Protein AF-A0A2T3J5N5-F1 (afdb_monomer_lite)

Organism: NCBI:txid264736

Structure (mmCIF, N/CA/C/O backbone):
data_AF-A0A2T3J5N5-F1
#
_entry.id   AF-A0A2T3J5N5-F1
#
loop_
_atom_site.group_PDB
_atom_site.id
_atom_site.type_symbol
_atom_site.label_atom_id
_atom_site.label_alt_id
_atom_site.label_comp_id
_atom_site.label_asym_id
_atom_site.label_entity_id
_atom_site.label_seq_id
_atom_site.pdbx_PDB_ins_code
_atom_site.Cartn_x
_atom_site.Cartn_y
_atom_site.Cartn_z
_atom_site.occupancy
_atom_site.B_iso_or_equiv
_atom_site.auth_seq_id
_atom_site.auth_comp_id
_atom_site.auth_asym_id
_atom_site.auth_atom_id
_atom_site.pdbx_PDB_model_num
ATOM 1 N N . MET A 1 1 ? 2.179 14.118 26.317 1.00 77.69 1 MET A N 1
ATOM 2 C CA . MET A 1 1 ? 1.567 13.171 27.283 1.00 77.69 1 MET A CA 1
ATOM 3 C C . MET A 1 1 ? 1.864 11.742 26.831 1.00 77.69 1 MET A C 1
ATOM 5 O O . MET A 1 1 ? 1.839 11.517 25.631 1.00 77.69 1 MET A O 1
ATOM 9 N N . SER A 1 2 ? 2.204 10.805 27.727 1.00 93.62 2 SER A N 1
ATOM 10 C CA . SER A 1 2 ? 2.511 9.409 27.350 1.00 93.62 2 SER A CA 1
ATOM 11 C C . SER A 1 2 ? 1.255 8.529 27.323 1.00 93.62 2 SER A C 1
ATOM 13 O O . SER A 1 2 ? 0.281 8.820 28.020 1.00 93.62 2 S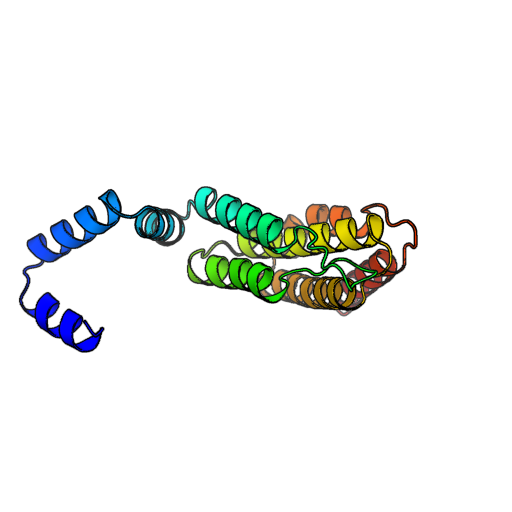ER A O 1
ATOM 15 N N . LEU A 1 3 ? 1.292 7.418 26.575 1.00 91.06 3 LEU A N 1
ATOM 16 C CA . LEU A 1 3 ? 0.188 6.447 26.518 1.00 91.06 3 LEU A CA 1
ATOM 17 C C . LEU A 1 3 ? -0.159 5.879 27.904 1.00 91.06 3 LEU A C 1
ATOM 19 O O . LEU A 1 3 ? -1.328 5.688 28.223 1.00 91.06 3 LEU A O 1
ATOM 23 N N . GLN A 1 4 ? 0.847 5.648 28.752 1.00 95.44 4 GLN A N 1
ATOM 24 C CA . GLN A 1 4 ? 0.640 5.180 30.125 1.00 95.44 4 GLN A CA 1
ATOM 25 C C . GLN A 1 4 ? -0.153 6.191 30.961 1.00 95.44 4 GLN A C 1
ATOM 27 O O . GLN A 1 4 ? -1.101 5.800 31.635 1.00 95.44 4 GLN A O 1
ATOM 32 N N . LYS A 1 5 ? 0.184 7.487 30.876 1.00 95.50 5 LYS A N 1
ATOM 33 C CA . LYS A 1 5 ? -0.554 8.545 31.584 1.00 95.50 5 LYS A CA 1
ATOM 34 C C . LYS A 1 5 ? -1.986 8.675 31.064 1.00 95.50 5 LYS A C 1
ATOM 36 O O . LYS A 1 5 ? -2.909 8.752 31.867 1.00 95.50 5 LYS A O 1
ATOM 41 N N . LEU A 1 6 ? -2.183 8.602 29.746 1.00 93.69 6 LEU A N 1
ATOM 42 C CA . LEU A 1 6 ? -3.522 8.598 29.150 1.00 93.69 6 LEU A CA 1
ATOM 43 C C . LEU A 1 6 ? -4.368 7.419 29.663 1.00 93.69 6 LEU A C 1
ATOM 45 O O . LEU A 1 6 ? -5.501 7.620 30.079 1.00 93.69 6 LEU A O 1
ATOM 49 N N . ARG A 1 7 ? -3.806 6.203 29.723 1.00 93.62 7 ARG A N 1
ATOM 50 C CA . ARG A 1 7 ? -4.499 5.013 30.260 1.00 93.62 7 ARG A CA 1
ATOM 51 C C . ARG A 1 7 ? -4.893 5.141 31.732 1.00 93.62 7 ARG A C 1
ATOM 53 O O . ARG A 1 7 ? -5.848 4.499 32.152 1.00 93.62 7 ARG A O 1
ATOM 60 N N . VAL A 1 8 ? -4.140 5.892 32.535 1.00 96.19 8 VAL A N 1
ATOM 61 C CA . VAL A 1 8 ? -4.526 6.177 33.927 1.00 96.19 8 VAL A CA 1
ATOM 62 C C . VAL A 1 8 ? -5.733 7.113 33.946 1.00 96.19 8 VAL A C 1
ATOM 64 O O . VAL A 1 8 ? -6.715 6.795 34.599 1.00 96.19 8 VAL A O 1
ATOM 67 N N . ILE A 1 9 ? -5.714 8.191 33.157 1.00 94.06 9 ILE A N 1
ATOM 68 C CA . ILE A 1 9 ? -6.835 9.141 33.063 1.00 94.06 9 ILE A CA 1
ATOM 69 C C . ILE A 1 9 ? -8.118 8.446 32.580 1.00 94.06 9 ILE A C 1
ATOM 71 O O . ILE A 1 9 ? -9.167 8.595 33.198 1.00 94.06 9 ILE A O 1
ATOM 75 N N . LEU A 1 10 ? -8.033 7.645 31.511 1.00 94.69 10 LEU A N 1
ATOM 76 C CA . LEU A 1 10 ? -9.194 6.957 30.934 1.00 94.69 10 LEU A CA 1
ATOM 77 C C . LEU A 1 10 ? -9.819 5.923 31.885 1.00 94.69 10 LEU A C 1
ATOM 79 O O . LEU A 1 10 ? -11.012 5.670 31.790 1.00 94.69 10 LEU A O 1
ATOM 83 N N . ARG A 1 11 ? -9.051 5.352 32.825 1.00 95.00 11 ARG A N 1
ATOM 84 C CA . ARG A 1 11 ? -9.570 4.388 33.814 1.00 95.00 11 ARG A CA 1
ATOM 85 C C . ARG A 1 11 ? -10.523 4.998 34.838 1.00 95.00 11 ARG A C 1
ATOM 87 O O . ARG A 1 11 ? -11.248 4.257 35.489 1.00 95.00 11 ARG A O 1
ATOM 94 N N . HIS A 1 12 ? -10.506 6.318 34.985 1.00 95.88 12 HIS A N 1
ATOM 95 C CA . HIS A 1 12 ? -11.399 7.036 35.889 1.00 95.88 12 HIS A CA 1
ATOM 96 C C . HIS A 1 12 ? -12.648 7.583 35.188 1.00 95.88 12 HIS A C 1
ATOM 98 O O . HIS A 1 12 ? -13.459 8.230 35.841 1.00 95.88 12 HIS A O 1
ATOM 104 N N . LYS A 1 13 ? -12.807 7.337 33.881 1.00 96.38 13 LYS A N 1
ATOM 105 C CA . LYS A 1 13 ? -14.001 7.717 33.123 1.00 96.38 13 LYS A CA 1
ATOM 106 C C . LYS A 1 13 ? -15.045 6.604 33.171 1.00 96.38 13 LYS A C 1
ATOM 108 O O . LYS A 1 13 ? -14.713 5.421 33.107 1.00 96.38 13 LYS A O 1
ATOM 113 N N . SER A 1 14 ? -16.307 7.002 33.248 1.00 96.56 14 SER A N 1
ATOM 114 C CA . SER A 1 14 ? -17.453 6.124 33.025 1.00 96.56 14 SER A CA 1
ATOM 115 C C . SER A 1 14 ? -17.532 5.669 31.566 1.00 96.56 14 SER A C 1
ATOM 117 O O . SER A 1 14 ? -16.952 6.282 30.668 1.00 96.56 14 SER A O 1
ATOM 119 N N . GLU A 1 15 ? -18.304 4.611 31.312 1.00 96.31 15 GLU A N 1
ATOM 120 C CA . GLU A 1 15 ? -18.567 4.118 29.956 1.00 96.31 15 GLU A CA 1
ATOM 121 C C . GLU A 1 15 ? -19.110 5.224 29.040 1.00 96.31 15 GLU A C 1
ATOM 123 O O . GLU A 1 15 ? -18.606 5.412 27.935 1.00 96.31 15 GLU A O 1
ATOM 128 N N . LYS A 1 16 ? -20.066 6.023 29.532 1.00 96.44 16 LYS A N 1
ATOM 129 C CA . LYS A 1 16 ? -20.626 7.151 28.783 1.00 96.44 16 LYS A CA 1
ATOM 130 C C . LYS A 1 16 ? -19.557 8.175 28.403 1.00 96.44 16 LYS A C 1
ATOM 132 O O . LYS A 1 16 ? -19.480 8.573 27.249 1.00 96.44 16 LYS A O 1
ATOM 137 N N . GLU A 1 17 ? -18.709 8.571 29.349 1.00 96.69 17 GLU A N 1
ATOM 138 C CA . GLU A 1 17 ? -17.641 9.539 29.079 1.00 96.69 17 GLU A CA 1
ATOM 139 C C . GLU A 1 17 ? -16.604 9.002 28.088 1.00 96.69 17 GLU A C 1
ATOM 141 O O . GLU A 1 17 ? -16.033 9.778 27.327 1.00 96.69 17 GLU A O 1
ATOM 146 N N . LEU A 1 18 ? -16.347 7.691 28.088 1.00 97.12 18 LEU A N 1
ATOM 147 C CA . LEU A 1 18 ? -15.473 7.055 27.103 1.00 97.12 18 LEU A CA 1
ATOM 148 C C . LEU A 1 18 ? -16.115 7.026 25.712 1.00 97.12 18 LEU A C 1
ATOM 150 O O . LEU A 1 18 ? -15.430 7.316 24.731 1.00 97.12 18 LEU A O 1
ATOM 154 N N . ILE A 1 19 ? -17.413 6.719 25.623 1.00 95.69 19 ILE A N 1
ATOM 155 C CA . ILE A 1 19 ? -18.172 6.768 24.366 1.00 95.69 19 ILE A CA 1
ATOM 156 C C . ILE A 1 19 ? -18.158 8.191 23.800 1.00 95.69 19 ILE A C 1
ATOM 158 O O . ILE A 1 19 ? -17.813 8.372 22.632 1.00 95.69 19 ILE A O 1
ATOM 162 N N . ASP A 1 20 ? -18.465 9.193 24.625 1.00 96.44 20 ASP A N 1
ATOM 163 C CA . ASP A 1 20 ? -18.492 10.598 24.213 1.00 96.44 20 ASP A CA 1
ATOM 164 C C . ASP A 1 20 ? -17.096 11.078 23.774 1.00 96.44 20 ASP A C 1
ATOM 166 O O . ASP A 1 20 ? -16.961 11.720 22.731 1.00 96.44 20 ASP A O 1
ATOM 170 N N . GLU A 1 21 ? -16.036 10.695 24.496 1.00 95.62 21 GLU A N 1
ATOM 171 C CA . GLU A 1 21 ? -14.650 10.995 24.116 1.00 95.62 21 GLU A CA 1
ATOM 172 C C . GLU A 1 21 ? -14.295 10.387 22.747 1.00 95.62 21 GLU A C 1
ATOM 174 O O . GLU A 1 21 ? -13.768 11.079 21.875 1.00 95.62 21 GLU A O 1
ATOM 179 N N . ILE A 1 22 ? -14.601 9.104 22.519 1.00 94.44 22 ILE A N 1
ATOM 180 C CA . ILE A 1 22 ? -14.330 8.429 21.239 1.00 94.44 22 ILE A CA 1
ATOM 181 C C . ILE A 1 22 ? -15.155 9.054 20.108 1.00 94.44 22 ILE A C 1
ATOM 183 O O . ILE A 1 22 ? -14.622 9.273 19.017 1.00 94.44 22 ILE A O 1
ATOM 187 N N . ALA A 1 23 ? -16.425 9.380 20.358 1.00 93.88 23 ALA A N 1
ATOM 188 C CA . ALA A 1 23 ? -17.289 10.047 19.391 1.00 93.88 23 ALA A CA 1
ATOM 189 C C . ALA A 1 23 ? -16.743 11.432 19.011 1.00 93.88 23 ALA A C 1
ATOM 191 O O . ALA A 1 23 ? -16.768 11.815 17.839 1.00 93.88 23 ALA A O 1
ATOM 192 N N . ASP A 1 24 ? -16.190 12.168 19.970 1.00 95.50 24 ASP A N 1
ATOM 193 C CA . ASP A 1 24 ? -15.540 13.449 19.717 1.00 95.50 24 ASP A CA 1
ATOM 194 C C . ASP A 1 24 ? -14.245 13.301 18.917 1.00 95.50 24 ASP A C 1
ATOM 196 O O . ASP A 1 24 ? -14.012 14.079 17.988 1.00 95.50 24 ASP A O 1
ATOM 200 N N . LEU A 1 25 ? -13.420 12.291 19.215 1.00 95.88 25 LEU A N 1
ATOM 201 C CA . LEU A 1 25 ? -12.240 11.971 18.405 1.00 95.88 25 LEU A CA 1
ATOM 202 C C . LEU A 1 25 ? -12.637 11.610 16.968 1.00 95.88 25 LEU A C 1
ATOM 204 O O . LEU A 1 25 ? -12.007 12.088 16.022 1.00 95.88 25 LEU A O 1
ATOM 208 N N . TYR A 1 26 ? -13.702 10.821 16.798 1.00 92.19 26 TYR A N 1
ATOM 209 C CA . TYR A 1 26 ? -14.257 10.474 15.492 1.00 92.19 26 TYR A CA 1
ATOM 210 C C . TYR A 1 26 ? -14.718 11.721 14.731 1.00 92.19 26 TYR A C 1
ATOM 212 O O . TYR A 1 26 ? -14.382 11.884 13.563 1.00 92.19 26 TYR A O 1
ATOM 220 N N . LYS A 1 27 ? -15.429 12.654 15.374 1.00 92.31 27 LYS A N 1
ATOM 221 C CA . LYS A 1 27 ? -15.867 13.905 14.728 1.00 92.31 27 LYS A CA 1
ATOM 222 C C . LYS A 1 27 ? -14.686 14.786 14.313 1.00 92.31 27 LYS A C 1
ATOM 224 O O . LYS A 1 27 ? -14.692 15.326 13.207 1.00 92.31 27 LYS A O 1
ATOM 229 N N . LYS A 1 28 ? -13.683 14.916 15.189 1.00 94.38 28 LYS A N 1
ATOM 230 C CA . LYS A 1 28 ? -12.557 15.851 15.035 1.00 94.38 28 LYS A CA 1
ATOM 231 C C . LYS A 1 28 ? -11.489 15.381 14.048 1.00 94.38 28 LYS A C 1
ATOM 233 O O . LYS A 1 28 ? -10.874 16.223 13.403 1.00 94.38 28 LYS A O 1
ATOM 238 N N . PHE A 1 29 ? -11.241 14.074 13.932 1.00 92.81 29 PHE A N 1
ATOM 239 C CA . PHE A 1 29 ? -10.077 13.563 13.202 1.00 92.81 29 PHE A CA 1
ATOM 240 C C . PHE A 1 29 ? -10.450 12.566 12.100 1.00 92.81 29 PHE A C 1
ATOM 242 O O . PHE A 1 29 ? -10.866 11.441 12.368 1.00 92.81 29 PHE A O 1
ATOM 249 N N . ASP A 1 30 ? -10.168 12.910 10.840 1.00 85.62 30 ASP A N 1
ATOM 250 C CA . ASP A 1 30 ? -10.461 12.032 9.693 1.00 85.62 30 ASP A CA 1
ATOM 251 C C . ASP A 1 30 ? -9.665 10.723 9.695 1.00 85.62 30 ASP A C 1
ATOM 253 O O . ASP A 1 30 ? -10.077 9.736 9.089 1.00 85.62 30 ASP A O 1
ATOM 257 N N . ALA A 1 31 ? -8.509 10.690 10.362 1.00 83.06 31 ALA A N 1
ATOM 258 C CA . ALA A 1 31 ? -7.767 9.448 10.568 1.00 83.06 31 ALA A CA 1
ATOM 259 C C . ALA A 1 31 ? -8.554 8.457 11.445 1.00 83.06 31 ALA A C 1
ATOM 261 O O . ALA A 1 31 ? -8.556 7.262 11.164 1.00 83.06 31 ALA A O 1
ATOM 262 N N . VAL A 1 32 ? -9.265 8.957 12.462 1.00 88.75 32 VAL A N 1
ATOM 263 C CA . VAL A 1 32 ? -10.108 8.142 13.349 1.00 88.75 32 VAL A CA 1
ATOM 264 C C . VAL A 1 32 ? -11.357 7.676 12.603 1.00 88.75 32 VAL A C 1
ATOM 266 O O . VAL A 1 32 ? -11.701 6.501 12.690 1.00 88.75 32 VAL A O 1
ATOM 269 N N . LYS A 1 33 ? -11.977 8.544 11.788 1.00 87.56 33 LYS A N 1
ATOM 270 C CA . LYS A 1 33 ? -13.109 8.152 10.926 1.00 87.56 33 LYS A CA 1
ATOM 271 C C . LYS A 1 33 ? -12.752 6.990 10.010 1.00 87.56 33 LYS A C 1
ATOM 273 O O . LYS A 1 33 ? -13.446 5.980 9.991 1.00 87.56 33 LYS A O 1
ATOM 278 N N . ARG A 1 34 ? -11.637 7.123 9.292 1.00 82.38 34 ARG A N 1
ATOM 279 C CA . ARG A 1 34 ? -11.127 6.098 8.376 1.00 82.38 34 ARG A CA 1
ATOM 280 C C . ARG A 1 34 ? -10.796 4.793 9.083 1.00 82.38 34 ARG A C 1
ATOM 282 O O . ARG A 1 34 ? -11.142 3.738 8.569 1.00 82.38 34 ARG A O 1
ATOM 289 N N . TYR A 1 35 ? -10.188 4.867 10.268 1.00 84.06 35 TYR A N 1
ATOM 290 C CA . TYR A 1 35 ? -9.932 3.683 11.081 1.00 84.06 35 TYR A CA 1
ATOM 291 C C . TYR A 1 35 ? -11.226 2.925 11.388 1.00 84.06 35 TYR A C 1
ATOM 293 O O . TYR A 1 35 ? -11.310 1.730 11.126 1.00 84.06 35 TYR A O 1
ATOM 301 N N . TYR A 1 36 ? -12.247 3.619 11.893 1.00 82.94 36 TYR A N 1
ATOM 302 C CA . TYR A 1 36 ? -13.517 2.994 12.254 1.00 82.94 36 TYR A CA 1
ATOM 303 C C . TYR A 1 36 ? -14.298 2.478 11.040 1.00 82.94 36 TYR A C 1
ATOM 305 O O . TYR A 1 36 ? -14.826 1.373 11.098 1.00 82.94 36 TYR A O 1
ATOM 313 N N . LYS A 1 37 ? -14.331 3.211 9.921 1.00 79.19 37 LYS A N 1
ATOM 314 C CA . LYS A 1 37 ? -14.978 2.721 8.692 1.00 79.19 37 LYS A CA 1
ATOM 315 C C . LYS A 1 37 ? -14.352 1.413 8.193 1.00 79.19 37 LYS A C 1
ATOM 317 O O . LYS A 1 37 ? -15.055 0.419 8.039 1.00 79.19 37 LYS A O 1
ATOM 322 N N . ALA A 1 38 ? -13.028 1.384 8.053 1.00 78.31 38 ALA A N 1
ATOM 323 C CA . ALA A 1 38 ? -12.332 0.209 7.538 1.00 78.31 38 ALA A CA 1
ATOM 324 C C . ALA A 1 38 ? -12.360 -0.985 8.504 1.00 78.31 38 ALA A C 1
ATOM 326 O O . ALA A 1 38 ? -12.563 -2.111 8.069 1.00 78.31 38 ALA A O 1
ATOM 327 N N . SER A 1 39 ? -12.173 -0.754 9.808 1.00 76.38 39 SER A N 1
ATOM 328 C CA . SER A 1 39 ? -12.050 -1.848 10.786 1.00 76.38 39 SER A CA 1
ATOM 329 C C . SER A 1 39 ? -13.379 -2.398 11.301 1.00 76.38 39 SER A C 1
ATOM 331 O O . SER A 1 39 ? -13.446 -3.569 11.663 1.00 76.38 39 SER A O 1
ATOM 333 N N . LEU A 1 40 ? -14.422 -1.564 11.380 1.00 72.88 40 LEU A N 1
ATOM 334 C CA . LEU A 1 40 ? -15.702 -1.925 12.000 1.00 72.88 40 LEU A CA 1
ATOM 335 C C . LEU A 1 40 ? -16.836 -2.088 10.990 1.00 72.88 40 LEU A C 1
ATOM 337 O O . LEU A 1 40 ? -17.744 -2.875 11.242 1.00 72.88 40 LEU A O 1
ATOM 341 N N . LEU A 1 41 ? -16.797 -1.373 9.862 1.00 68.31 41 LEU A N 1
ATOM 342 C CA . LEU A 1 41 ? -17.846 -1.445 8.839 1.00 68.31 41 LEU A CA 1
ATOM 343 C C . LEU A 1 41 ? -17.432 -2.272 7.616 1.00 68.31 41 LEU A C 1
ATOM 345 O O . LEU A 1 41 ? -18.258 -2.470 6.731 1.00 68.31 41 LEU A O 1
ATOM 349 N N . ASN A 1 42 ? -16.180 -2.752 7.567 1.00 67.94 42 ASN A N 1
ATOM 350 C CA . ASN A 1 42 ? -15.566 -3.362 6.381 1.00 67.94 42 ASN A CA 1
ATOM 351 C C . ASN A 1 42 ? -15.715 -2.488 5.115 1.00 67.94 42 ASN A C 1
ATOM 353 O O . ASN A 1 42 ? -15.709 -3.001 4.000 1.00 67.94 42 ASN A O 1
ATOM 357 N N . ASP A 1 43 ? -15.859 -1.171 5.294 1.00 79.19 43 ASP A N 1
ATOM 358 C CA . ASP A 1 43 ? -15.913 -0.176 4.225 1.00 79.19 43 ASP A CA 1
ATOM 359 C C . ASP A 1 43 ? -14.592 0.589 4.243 1.00 79.19 43 ASP A C 1
ATOM 361 O O . ASP A 1 43 ? -14.380 1.526 5.023 1.00 79.19 43 ASP A O 1
ATOM 365 N N . ASP A 1 44 ? -13.648 0.107 3.444 1.00 84.31 44 ASP A N 1
ATOM 366 C CA . ASP A 1 44 ? -12.273 0.578 3.443 1.00 84.31 44 ASP A CA 1
ATOM 367 C C . ASP A 1 44 ? -11.885 1.350 2.180 1.00 84.31 44 ASP A C 1
ATOM 369 O O . ASP A 1 44 ? -10.721 1.729 2.040 1.00 84.31 44 ASP A O 1
ATOM 373 N N . GLU A 1 45 ? -12.849 1.676 1.317 1.00 88.19 45 GLU A N 1
ATOM 374 C CA . GLU A 1 45 ? -12.625 2.357 0.037 1.00 88.19 45 GLU A CA 1
ATOM 375 C C . GLU A 1 45 ? -11.973 3.742 0.235 1.00 88.19 45 GLU A C 1
ATOM 377 O O . GLU A 1 45 ? -10.982 4.081 -0.413 1.00 88.19 45 GLU A O 1
ATOM 382 N N . ASP A 1 46 ? -12.432 4.521 1.223 1.00 87.19 46 ASP A N 1
ATOM 383 C CA . ASP A 1 46 ? -11.814 5.808 1.596 1.00 87.19 46 ASP A CA 1
ATOM 384 C C . ASP A 1 46 ? -10.344 5.644 2.043 1.00 87.19 46 ASP A C 1
ATOM 386 O O . ASP A 1 46 ? -9.492 6.511 1.817 1.00 87.19 46 ASP A O 1
ATOM 390 N N . VAL A 1 47 ? -10.031 4.538 2.727 1.00 89.19 47 VAL A N 1
ATOM 391 C CA . VAL A 1 47 ? -8.682 4.245 3.239 1.00 89.19 47 VAL A CA 1
ATOM 392 C C . VAL A 1 47 ? -7.787 3.726 2.121 1.00 89.19 47 VAL A C 1
ATOM 394 O O . VAL A 1 47 ? -6.609 4.090 2.065 1.00 89.19 47 VAL A O 1
ATOM 397 N N . PHE A 1 48 ? -8.349 2.928 1.218 1.00 93.31 48 PHE A N 1
ATOM 398 C CA . PHE A 1 48 ? -7.704 2.424 0.017 1.00 93.31 48 PHE A CA 1
ATOM 399 C C . PHE A 1 48 ? -7.295 3.585 -0.894 1.00 93.31 48 PHE A C 1
ATOM 401 O O . PHE A 1 48 ? -6.101 3.776 -1.135 1.00 93.31 48 PHE A O 1
ATOM 408 N N . ASN A 1 49 ? -8.244 4.448 -1.266 1.00 94.50 49 ASN A N 1
ATOM 409 C CA . ASN A 1 49 ? -8.003 5.618 -2.115 1.00 94.50 49 ASN A CA 1
ATOM 410 C C . ASN A 1 49 ? -6.995 6.589 -1.493 1.00 94.50 49 ASN A C 1
ATOM 412 O O . ASN A 1 49 ? -6.087 7.089 -2.161 1.00 94.50 49 ASN A O 1
ATOM 416 N N . PHE A 1 50 ? -7.068 6.806 -0.179 1.00 92.94 50 PHE A N 1
ATOM 417 C CA . PHE A 1 50 ? -6.057 7.605 0.509 1.00 92.94 50 PHE A CA 1
ATOM 418 C C . PHE A 1 50 ? -4.658 6.974 0.465 1.00 92.94 50 PHE A C 1
ATOM 420 O O . PHE A 1 50 ? -3.652 7.685 0.388 1.00 92.94 50 PHE A O 1
ATOM 427 N N . SER A 1 51 ? -4.578 5.648 0.547 1.00 96.12 51 SER A N 1
ATOM 428 C CA . SER A 1 51 ? -3.310 4.920 0.489 1.00 96.12 51 SER A CA 1
ATOM 429 C C . SER A 1 51 ? -2.719 4.940 -0.921 1.00 96.12 51 SER A C 1
ATOM 431 O O . SER A 1 51 ? -1.512 5.142 -1.048 1.00 96.12 51 SER A O 1
ATOM 433 N N . MET A 1 52 ? -3.551 4.845 -1.964 1.00 97.88 52 MET A N 1
ATOM 434 C CA . MET A 1 52 ? -3.134 5.067 -3.354 1.00 97.88 52 MET A CA 1
ATOM 435 C C . MET A 1 52 ? -2.550 6.469 -3.541 1.00 97.88 52 MET A C 1
ATOM 437 O O . MET A 1 52 ? -1.400 6.596 -3.955 1.00 97.88 52 MET A O 1
ATOM 441 N N . ALA A 1 53 ? -3.267 7.512 -3.112 1.00 97.75 53 ALA A N 1
ATOM 442 C CA . ALA A 1 53 ? -2.799 8.895 -3.226 1.00 97.75 53 ALA A CA 1
ATOM 443 C C . ALA A 1 53 ? -1.470 9.136 -2.480 1.00 97.75 53 ALA A C 1
ATOM 445 O O . ALA A 1 53 ? -0.615 9.912 -2.915 1.00 97.75 53 ALA A O 1
ATOM 446 N N . LYS A 1 54 ? -1.258 8.458 -1.341 1.00 97.62 54 LYS A N 1
ATOM 447 C CA . LYS A 1 54 ? 0.030 8.474 -0.628 1.00 97.62 54 LYS A CA 1
ATOM 448 C C . LYS A 1 54 ? 1.150 7.815 -1.432 1.00 97.62 54 LYS A C 1
ATOM 450 O O . LYS A 1 54 ? 2.260 8.346 -1.426 1.00 97.62 54 LYS A O 1
ATOM 455 N N . ILE A 1 55 ? 0.878 6.677 -2.074 1.00 98.50 55 ILE A N 1
ATOM 456 C CA . ILE A 1 55 ? 1.840 5.984 -2.940 1.00 98.50 55 ILE A CA 1
ATOM 457 C C . ILE A 1 55 ? 2.218 6.894 -4.104 1.00 98.50 55 ILE A C 1
ATOM 459 O O . ILE A 1 55 ? 3.399 7.184 -4.261 1.00 98.50 55 ILE A O 1
ATOM 463 N N . GLU A 1 56 ? 1.241 7.418 -4.843 1.00 97.81 56 GLU A N 1
ATOM 464 C CA . GLU A 1 56 ? 1.476 8.316 -5.980 1.00 97.81 56 GLU A CA 1
ATOM 465 C C . GLU A 1 56 ? 2.325 9.516 -5.569 1.00 97.81 56 GLU A C 1
ATOM 467 O O . GLU A 1 56 ? 3.378 9.767 -6.147 1.00 97.81 56 GLU A O 1
ATOM 472 N N . LYS A 1 57 ? 1.940 10.207 -4.489 1.00 97.69 57 LYS A N 1
ATOM 473 C CA . LYS A 1 57 ? 2.687 11.360 -3.974 1.00 97.69 57 LYS A CA 1
ATOM 474 C C . LYS A 1 57 ? 4.126 11.015 -3.581 1.00 97.69 57 LYS A C 1
ATOM 476 O O . LYS A 1 57 ? 5.030 11.826 -3.775 1.00 97.69 57 LYS A O 1
ATOM 481 N N . ALA A 1 58 ? 4.354 9.847 -2.983 1.00 97.38 58 ALA A N 1
ATOM 482 C CA . ALA A 1 58 ? 5.694 9.392 -2.614 1.00 97.38 58 ALA A CA 1
ATOM 483 C C . ALA A 1 58 ? 6.536 8.993 -3.839 1.00 97.38 58 ALA A C 1
ATOM 485 O O . ALA A 1 58 ? 7.766 9.087 -3.801 1.00 97.38 58 ALA A O 1
ATOM 486 N N . MET A 1 59 ? 5.871 8.570 -4.910 1.00 96.50 59 MET A N 1
ATOM 487 C CA . MET A 1 59 ? 6.468 8.093 -6.151 1.00 96.50 59 MET A CA 1
ATOM 488 C C . MET A 1 59 ? 6.492 9.166 -7.256 1.00 96.50 59 MET A C 1
ATOM 490 O O . MET A 1 59 ? 6.811 8.856 -8.396 1.00 96.50 59 MET A O 1
ATOM 494 N N . GLN A 1 60 ? 6.237 10.435 -6.926 1.00 95.00 60 GLN A N 1
ATOM 495 C CA . GLN A 1 60 ? 6.508 11.551 -7.834 1.00 95.00 60 GLN A CA 1
ATOM 496 C C . GLN A 1 60 ? 8.022 11.757 -8.009 1.00 95.00 60 GLN A C 1
ATOM 498 O O . GLN A 1 60 ? 8.749 11.740 -7.004 1.00 95.00 60 GLN A O 1
ATOM 503 N N . PRO A 1 61 ? 8.502 11.999 -9.244 1.00 92.88 61 PRO A N 1
ATOM 504 C CA . PRO A 1 61 ? 9.919 12.200 -9.509 1.00 92.88 61 PRO A CA 1
ATOM 505 C C . PRO A 1 61 ? 10.425 13.460 -8.806 1.00 92.88 61 PRO A C 1
ATOM 507 O O . PRO A 1 61 ? 9.821 14.534 -8.880 1.00 92.88 61 PRO A O 1
ATOM 510 N N . LYS A 1 62 ? 11.561 13.337 -8.116 1.00 90.62 62 LYS A N 1
ATOM 511 C CA . LYS A 1 62 ? 12.265 14.474 -7.519 1.00 90.62 62 LYS A CA 1
ATOM 512 C C . LYS A 1 62 ? 13.629 14.644 -8.148 1.00 90.62 62 LYS A C 1
ATOM 514 O O . LYS A 1 62 ? 14.508 13.801 -7.962 1.00 90.62 62 LYS A O 1
ATOM 519 N N . PHE A 1 63 ? 13.794 15.771 -8.822 1.00 88.00 63 PHE A N 1
ATOM 520 C CA . PHE A 1 63 ? 15.052 16.183 -9.418 1.00 88.00 63 PHE A CA 1
ATOM 521 C C . PHE A 1 63 ? 15.850 17.011 -8.413 1.00 88.00 63 PHE A C 1
ATOM 523 O O . PHE A 1 63 ? 15.322 17.920 -7.769 1.00 88.00 63 PHE A O 1
ATOM 530 N N . THR A 1 64 ? 17.125 16.680 -8.267 1.00 84.31 64 THR A N 1
ATOM 531 C CA . THR A 1 64 ? 18.108 17.490 -7.543 1.00 84.31 64 THR A CA 1
ATOM 532 C C . THR A 1 64 ? 19.108 18.029 -8.552 1.00 84.31 64 THR A C 1
ATOM 534 O O . THR A 1 64 ? 19.372 17.348 -9.539 1.00 84.31 64 THR A O 1
ATOM 537 N N . ALA A 1 65 ? 19.674 19.213 -8.303 1.00 82.31 65 ALA A N 1
ATOM 538 C CA . ALA A 1 65 ? 20.582 19.881 -9.243 1.00 82.31 65 ALA A CA 1
ATOM 539 C C . ALA A 1 65 ? 21.745 18.986 -9.722 1.00 82.31 65 ALA A C 1
ATOM 541 O O . ALA A 1 65 ? 22.184 19.119 -10.858 1.00 82.31 65 ALA A O 1
ATOM 542 N N . ASP A 1 66 ? 22.175 18.039 -8.882 1.00 81.38 66 ASP A N 1
ATOM 543 C CA . ASP A 1 66 ? 23.338 17.181 -9.129 1.00 81.38 66 ASP A CA 1
ATOM 544 C C . ASP A 1 66 ? 22.993 15.756 -9.611 1.00 81.38 66 ASP A C 1
ATOM 546 O O . ASP A 1 66 ? 23.890 14.925 -9.750 1.00 81.38 66 ASP A O 1
ATOM 550 N N . ALA A 1 67 ? 21.712 15.425 -9.832 1.00 79.00 67 ALA A N 1
ATOM 551 C CA . ALA A 1 67 ? 21.303 14.065 -10.199 1.00 79.00 67 ALA A CA 1
ATOM 552 C C . ALA A 1 67 ? 20.814 13.975 -11.648 1.00 79.00 67 ALA A C 1
ATOM 554 O O . ALA A 1 67 ? 19.892 14.681 -12.047 1.00 79.00 67 ALA A O 1
ATOM 555 N N . TYR A 1 68 ? 21.396 13.039 -12.403 1.00 80.81 68 TYR A N 1
ATOM 556 C CA . TYR A 1 68 ? 20.973 12.717 -13.770 1.00 80.81 68 TYR A CA 1
ATOM 557 C C . TYR A 1 68 ? 19.628 11.973 -13.817 1.00 80.81 68 TYR A C 1
ATOM 559 O O . TYR A 1 68 ? 18.889 12.093 -14.786 1.00 80.81 68 TYR A O 1
ATOM 567 N N . LEU A 1 69 ? 19.295 11.233 -12.752 1.00 83.56 69 LEU A N 1
ATOM 568 C CA . LEU A 1 69 ? 18.042 10.491 -12.621 1.00 83.56 69 LEU A CA 1
ATOM 569 C C . LEU A 1 69 ? 17.198 11.031 -11.457 1.00 83.56 69 LEU A C 1
ATOM 571 O O . LEU A 1 69 ? 17.755 11.445 -10.432 1.00 83.56 69 LEU A O 1
ATOM 575 N N . PRO A 1 70 ? 15.860 10.988 -11.567 1.00 89.94 70 PRO A N 1
ATOM 576 C CA . PRO A 1 70 ? 14.975 11.359 -10.474 1.00 89.94 70 PRO A CA 1
ATOM 577 C C . PRO A 1 70 ? 15.096 10.401 -9.282 1.00 89.94 70 PRO A C 1
ATOM 579 O O . PRO A 1 70 ? 15.413 9.216 -9.401 1.00 89.94 70 PRO A O 1
ATOM 582 N N . THR A 1 71 ? 14.788 10.923 -8.097 1.00 91.31 71 THR A N 1
ATOM 583 C CA . THR A 1 71 ? 14.693 10.138 -6.861 1.00 91.31 71 THR A CA 1
ATOM 584 C C . THR A 1 71 ? 13.243 9.964 -6.419 1.00 91.31 71 THR A C 1
ATOM 586 O O . THR A 1 71 ? 12.397 10.825 -6.659 1.00 91.31 71 THR A O 1
ATOM 589 N N . TYR A 1 72 ? 12.969 8.854 -5.725 1.00 94.50 72 TYR A N 1
ATOM 590 C CA . TYR A 1 72 ? 11.628 8.452 -5.289 1.00 94.50 72 TYR A CA 1
ATOM 591 C C . TYR A 1 72 ? 11.628 8.054 -3.819 1.00 94.50 72 TYR A C 1
ATO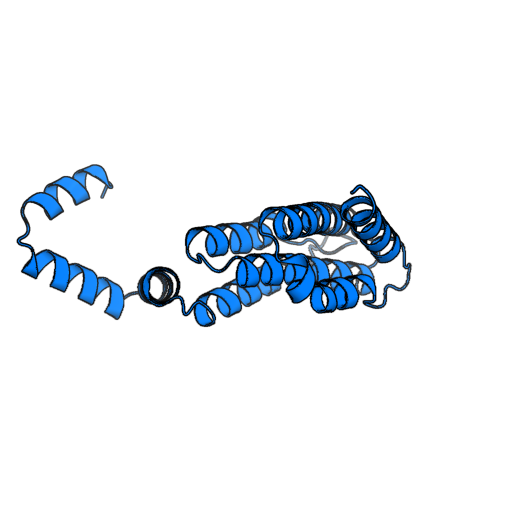M 593 O O . TYR A 1 72 ? 12.586 7.461 -3.311 1.00 94.50 72 TYR A O 1
ATOM 601 N N . LYS A 1 73 ? 10.520 8.308 -3.123 1.00 96.56 73 LYS A N 1
ATOM 602 C CA . LYS A 1 73 ? 10.370 7.979 -1.700 1.00 96.56 73 LYS A CA 1
ATOM 603 C C . LYS A 1 73 ? 9.770 6.583 -1.525 1.00 96.56 73 LYS A C 1
ATOM 605 O O . LYS A 1 73 ? 8.724 6.414 -0.903 1.00 96.56 73 LYS A O 1
ATOM 610 N N . ILE A 1 74 ? 10.478 5.567 -2.024 1.00 96.88 74 ILE A N 1
ATOM 611 C CA . ILE A 1 74 ? 10.058 4.150 -2.003 1.00 96.88 74 ILE A CA 1
ATOM 612 C C . ILE A 1 74 ? 9.619 3.698 -0.600 1.00 96.88 74 ILE A C 1
ATOM 614 O O . ILE A 1 74 ? 8.593 3.038 -0.444 1.00 96.88 74 ILE A O 1
ATOM 618 N N . ALA A 1 75 ? 10.364 4.087 0.438 1.00 97.50 75 ALA A N 1
ATOM 619 C CA . ALA A 1 75 ? 10.029 3.737 1.816 1.00 97.50 75 ALA A CA 1
ATOM 620 C C . ALA A 1 75 ? 8.690 4.345 2.278 1.00 97.50 75 ALA A C 1
ATOM 622 O O . ALA A 1 75 ? 7.931 3.680 2.980 1.00 97.50 75 ALA A O 1
ATOM 623 N N . GLU A 1 76 ? 8.371 5.579 1.870 1.00 97.50 76 GLU A N 1
ATOM 624 C CA . GLU A 1 76 ? 7.089 6.223 2.193 1.00 97.50 76 GLU A CA 1
ATOM 625 C C . GLU A 1 76 ? 5.927 5.555 1.446 1.00 97.50 76 GLU A C 1
ATOM 627 O O . GLU A 1 76 ? 4.880 5.316 2.049 1.00 97.50 76 GLU A O 1
ATOM 632 N N . ALA A 1 77 ? 6.129 5.163 0.184 1.00 98.06 77 ALA A N 1
ATOM 633 C CA . ALA A 1 77 ? 5.130 4.421 -0.584 1.00 98.06 77 ALA A CA 1
ATOM 634 C C . ALA A 1 77 ? 4.820 3.051 0.052 1.00 98.06 77 ALA A C 1
ATOM 636 O O . ALA A 1 77 ? 3.665 2.735 0.334 1.00 98.06 77 ALA A O 1
ATOM 637 N N . LYS A 1 78 ? 5.847 2.264 0.401 1.00 97.69 78 LYS A N 1
ATOM 638 C CA . LYS A 1 78 ? 5.663 0.963 1.083 1.00 97.69 78 LYS A CA 1
ATOM 639 C C . LYS A 1 78 ? 5.072 1.107 2.487 1.00 97.69 78 LYS A C 1
ATOM 641 O O . LYS A 1 78 ? 4.365 0.215 2.969 1.00 97.69 78 LYS A O 1
ATOM 646 N N . LYS A 1 79 ? 5.327 2.237 3.153 1.00 96.94 79 LYS A N 1
ATOM 647 C CA . LYS A 1 79 ? 4.694 2.560 4.433 1.00 96.94 79 LYS A CA 1
ATOM 648 C C . LYS A 1 79 ? 3.182 2.725 4.278 1.00 96.94 79 LYS A C 1
ATOM 650 O O . LYS A 1 79 ? 2.468 2.244 5.148 1.00 96.94 79 LYS A O 1
ATOM 655 N N . ALA A 1 80 ? 2.693 3.317 3.187 1.00 96.94 80 ALA A N 1
ATOM 656 C CA . ALA A 1 80 ? 1.254 3.438 2.933 1.00 96.94 80 ALA A CA 1
ATOM 657 C C . ALA A 1 80 ? 0.568 2.063 2.832 1.00 96.94 80 ALA A C 1
ATOM 659 O O . ALA A 1 80 ? -0.448 1.846 3.486 1.00 96.94 80 ALA A O 1
ATOM 660 N N . ILE A 1 81 ? 1.184 1.101 2.132 1.00 97.06 81 ILE A N 1
ATOM 661 C CA . ILE A 1 81 ? 0.710 -0.298 2.079 1.00 97.06 81 ILE A CA 1
ATOM 662 C C . ILE A 1 81 ? 0.657 -0.906 3.488 1.00 97.06 81 ILE A C 1
ATOM 664 O O . ILE A 1 81 ? -0.334 -1.513 3.891 1.00 97.06 81 ILE A O 1
ATOM 668 N N . SER A 1 82 ? 1.724 -0.713 4.267 1.00 95.69 82 SER A N 1
ATOM 669 C CA . SER A 1 82 ? 1.822 -1.247 5.631 1.00 95.69 82 SER A CA 1
ATOM 670 C C . SER A 1 82 ? 0.821 -0.604 6.597 1.00 95.69 82 SER A C 1
ATOM 672 O O . SER A 1 82 ? 0.375 -1.253 7.538 1.00 95.69 82 SER A O 1
ATOM 674 N N . GLU A 1 83 ? 0.499 0.676 6.411 1.00 93.25 83 GLU A N 1
ATOM 675 C CA . GLU A 1 83 ? -0.521 1.390 7.184 1.00 93.25 83 GLU A CA 1
ATOM 676 C C . GLU A 1 83 ? -1.922 0.893 6.827 1.00 93.25 83 GLU A C 1
ATOM 678 O O . GLU A 1 83 ? -2.697 0.608 7.735 1.00 93.25 83 GLU A O 1
ATOM 683 N N . TYR A 1 84 ? -2.218 0.708 5.539 1.00 92.88 84 TYR A N 1
ATOM 684 C CA . TYR A 1 84 ? -3.489 0.152 5.083 1.00 92.88 84 TYR A CA 1
ATOM 685 C C . TYR A 1 84 ? -3.726 -1.258 5.640 1.00 92.88 84 TYR A C 1
ATOM 687 O O . TYR A 1 84 ? -4.751 -1.499 6.270 1.00 92.88 84 TYR A O 1
ATOM 695 N N . LYS A 1 85 ? -2.725 -2.146 5.553 1.00 91.25 85 LYS A N 1
ATOM 696 C CA . LYS A 1 85 ? -2.787 -3.515 6.099 1.00 91.25 85 LYS A CA 1
ATOM 697 C C . LYS A 1 85 ? -3.033 -3.581 7.616 1.00 91.25 85 LYS A C 1
ATOM 699 O O . LYS A 1 85 ? -3.473 -4.602 8.126 1.00 91.25 85 LYS A O 1
ATOM 704 N N . LYS A 1 86 ? -2.717 -2.523 8.370 1.00 89.38 86 LYS A N 1
ATOM 705 C CA . LYS A 1 86 ? -2.985 -2.465 9.822 1.00 89.38 86 LYS A CA 1
ATOM 706 C C . LYS A 1 86 ? -4.419 -2.074 10.155 1.00 89.38 86 LYS A C 1
ATOM 708 O O . LYS A 1 86 ? -4.833 -2.244 11.298 1.00 89.38 86 LYS A O 1
ATOM 713 N N . VAL A 1 87 ? -5.110 -1.450 9.209 1.00 86.44 87 VAL A N 1
ATOM 714 C CA . VAL A 1 87 ? -6.406 -0.808 9.428 1.00 86.44 87 VAL A CA 1
ATOM 715 C C . VAL A 1 87 ? -7.520 -1.567 8.716 1.00 86.44 87 VAL A C 1
ATOM 717 O O . VAL A 1 87 ? -8.613 -1.668 9.262 1.00 86.44 87 VAL A O 1
ATOM 720 N N . SER A 1 88 ? -7.235 -2.105 7.531 1.00 85.25 88 SER A N 1
ATOM 721 C CA . SER A 1 88 ? -8.159 -2.919 6.753 1.00 85.25 88 SER A CA 1
ATOM 722 C C . SER A 1 88 ? -7.933 -4.413 6.999 1.00 85.25 88 SER A C 1
ATOM 724 O O . SER A 1 88 ? -6.794 -4.882 7.029 1.00 85.25 88 SER A O 1
ATOM 726 N N . SER A 1 89 ? -9.036 -5.144 7.153 1.00 82.44 89 SER A N 1
ATOM 727 C CA . SER A 1 89 ? -9.132 -6.610 7.141 1.00 82.44 89 SER A CA 1
ATOM 728 C C . SER A 1 89 ? -9.427 -7.175 5.742 1.00 82.44 89 SER A C 1
ATOM 730 O O . SER A 1 89 ? -9.588 -8.382 5.591 1.00 82.44 89 SER A O 1
ATOM 732 N N . ASN A 1 90 ? -9.530 -6.321 4.719 1.00 88.75 90 ASN A N 1
ATOM 733 C CA . ASN A 1 90 ? -9.871 -6.703 3.354 1.00 88.75 90 ASN A CA 1
ATOM 734 C C . ASN A 1 90 ? -8.627 -7.205 2.607 1.00 88.75 90 ASN A C 1
ATOM 736 O O . ASN A 1 90 ? -7.868 -6.418 2.028 1.00 88.75 90 ASN A O 1
ATOM 740 N N . ASP A 1 91 ? -8.421 -8.522 2.589 1.00 92.31 91 ASP A N 1
ATOM 741 C CA . ASP A 1 91 ? -7.272 -9.129 1.908 1.00 92.31 91 ASP A CA 1
ATOM 742 C C . ASP A 1 91 ? -7.251 -8.810 0.402 1.00 92.31 91 ASP A C 1
ATOM 744 O O . ASP A 1 91 ? -6.185 -8.548 -0.163 1.00 92.31 91 ASP A O 1
ATOM 748 N N . HIS A 1 92 ? -8.419 -8.714 -0.239 1.00 92.94 92 HIS A N 1
ATOM 749 C CA . HIS A 1 92 ? -8.528 -8.312 -1.642 1.00 92.94 92 HIS A CA 1
ATOM 750 C C . HIS A 1 92 ? -8.045 -6.868 -1.852 1.00 92.94 92 HIS A C 1
ATOM 752 O O . HIS A 1 92 ? -7.251 -6.585 -2.752 1.00 92.94 92 HIS A O 1
ATOM 758 N N . GLY A 1 93 ? -8.452 -5.949 -0.975 1.00 93.81 93 GLY A N 1
ATOM 759 C CA . GLY A 1 93 ? -7.963 -4.570 -0.962 1.00 93.81 93 GLY A CA 1
ATOM 760 C C . GLY A 1 93 ? -6.448 -4.480 -0.747 1.00 93.81 93 GLY A C 1
ATOM 761 O O . GLY A 1 93 ? -5.761 -3.721 -1.434 1.00 93.81 93 GLY A O 1
ATOM 762 N N . ILE A 1 94 ? -5.890 -5.309 0.144 1.00 95.31 94 ILE A N 1
ATOM 763 C CA . ILE A 1 94 ? -4.441 -5.348 0.404 1.00 95.31 94 ILE A CA 1
ATOM 764 C C . ILE A 1 94 ? -3.694 -5.787 -0.859 1.00 95.31 94 ILE A C 1
ATOM 766 O O . ILE A 1 94 ? -2.727 -5.132 -1.260 1.00 95.31 94 ILE A O 1
ATOM 770 N N . ALA A 1 95 ? -4.155 -6.858 -1.509 1.00 96.75 95 ALA A N 1
ATOM 771 C CA . ALA A 1 95 ? -3.552 -7.361 -2.737 1.00 96.75 95 ALA A CA 1
ATOM 772 C C . ALA A 1 95 ? -3.648 -6.337 -3.882 1.00 96.75 95 ALA A C 1
ATOM 774 O O . ALA A 1 95 ? -2.649 -6.073 -4.558 1.00 96.75 95 ALA A O 1
ATOM 775 N N . ARG A 1 96 ? -4.809 -5.686 -4.052 1.00 97.06 96 ARG A N 1
ATOM 776 C CA . ARG A 1 96 ? -5.005 -4.602 -5.030 1.00 97.06 96 ARG A CA 1
ATOM 777 C C . ARG A 1 96 ? -4.041 -3.441 -4.809 1.00 97.06 96 ARG A C 1
ATOM 779 O O . ARG A 1 96 ? -3.450 -2.957 -5.769 1.00 97.06 96 ARG A O 1
ATOM 786 N N . LEU A 1 97 ? -3.836 -3.015 -3.563 1.00 97.81 97 LEU A N 1
ATOM 787 C CA . LEU A 1 97 ? -2.943 -1.896 -3.253 1.00 97.81 97 LEU A CA 1
ATOM 788 C C . LEU A 1 97 ? -1.471 -2.243 -3.531 1.00 97.81 97 LEU A C 1
ATOM 790 O O . LEU A 1 97 ? -0.701 -1.397 -3.988 1.00 97.81 97 LEU A O 1
ATOM 794 N N . MET A 1 98 ? -1.074 -3.493 -3.277 1.00 98.19 98 MET A N 1
ATOM 795 C CA . MET A 1 98 ? 0.262 -3.985 -3.621 1.00 98.19 98 MET A CA 1
ATOM 796 C C . MET A 1 98 ? 0.471 -4.055 -5.138 1.00 98.19 98 MET A C 1
ATOM 798 O O . MET A 1 98 ? 1.523 -3.633 -5.612 1.00 98.19 98 MET A O 1
ATOM 802 N N . LEU A 1 99 ? -0.515 -4.535 -5.904 1.00 98.00 99 LEU A N 1
ATOM 803 C CA . LEU A 1 99 ? -0.452 -4.536 -7.370 1.00 98.00 99 LEU A CA 1
ATOM 804 C C . LEU A 1 99 ? -0.423 -3.117 -7.944 1.00 98.00 99 LEU A C 1
ATOM 806 O O . LEU A 1 99 ? 0.368 -2.853 -8.845 1.00 98.00 99 LEU A O 1
ATOM 810 N N . PHE A 1 100 ? -1.195 -2.188 -7.376 1.00 98.19 100 PHE A N 1
ATOM 811 C CA . PHE A 1 100 ? -1.143 -0.775 -7.752 1.00 98.19 100 PHE A CA 1
ATOM 812 C C . PHE A 1 100 ? 0.261 -0.182 -7.571 1.00 98.19 100 PHE A C 1
ATOM 814 O O . PHE A 1 100 ? 0.763 0.520 -8.442 1.00 98.19 100 PHE A O 1
ATOM 821 N N . TYR A 1 101 ? 0.944 -0.506 -6.470 1.00 98.50 101 TYR A N 1
ATOM 822 C CA . TYR A 1 101 ? 2.335 -0.095 -6.280 1.00 98.50 101 TYR A CA 1
ATOM 823 C C . TYR A 1 101 ? 3.266 -0.641 -7.378 1.00 98.50 101 TYR A C 1
ATOM 825 O O . TYR A 1 101 ? 4.141 0.083 -7.850 1.00 98.50 101 TYR A O 1
ATOM 833 N N . VAL A 1 102 ? 3.075 -1.896 -7.802 1.00 97.50 102 VAL A N 1
ATOM 834 C CA . VAL A 1 102 ? 3.852 -2.498 -8.902 1.00 97.50 102 VAL A CA 1
ATOM 835 C C . VAL A 1 102 ? 3.561 -1.791 -10.230 1.00 97.50 102 VAL A C 1
ATOM 837 O O . VAL A 1 102 ? 4.504 -1.482 -10.952 1.00 97.50 102 VAL A O 1
ATOM 840 N N . GLU A 1 103 ? 2.296 -1.468 -10.516 1.00 96.06 103 GLU A N 1
ATOM 841 C CA . GLU A 1 103 ? 1.883 -0.666 -11.681 1.00 96.06 103 GLU A CA 1
ATOM 842 C C . GLU A 1 103 ? 2.588 0.703 -11.693 1.00 96.06 103 GLU A C 1
ATOM 844 O O . GLU A 1 103 ? 3.191 1.076 -12.698 1.00 96.06 103 GLU A O 1
ATOM 849 N N . VAL A 1 104 ? 2.645 1.403 -10.553 1.00 96.00 104 VAL A N 1
ATOM 850 C CA . VAL A 1 104 ? 3.392 2.669 -10.421 1.00 96.00 104 VAL A CA 1
ATOM 851 C C . VAL A 1 104 ? 4.892 2.485 -10.686 1.00 96.00 104 VAL A C 1
ATOM 853 O O . VAL A 1 104 ? 5.506 3.322 -11.346 1.00 96.00 104 VAL A O 1
ATOM 856 N N . CYS A 1 105 ? 5.503 1.397 -10.204 1.00 95.00 105 CYS A N 1
ATOM 857 C CA . CYS A 1 105 ? 6.908 1.102 -10.495 1.00 95.00 105 CYS A CA 1
ATOM 858 C C . CYS A 1 105 ? 7.159 0.877 -11.992 1.00 95.00 105 CYS A C 1
ATOM 860 O O . CYS A 1 105 ? 8.152 1.387 -12.502 1.00 95.00 105 CYS A O 1
ATOM 862 N N . ILE A 1 106 ? 6.280 0.147 -12.684 1.00 92.62 106 ILE A N 1
ATOM 863 C CA . ILE A 1 106 ? 6.392 -0.088 -14.132 1.00 92.62 106 ILE A CA 1
ATOM 864 C C . ILE A 1 106 ? 6.315 1.241 -14.887 1.00 92.62 106 ILE A C 1
ATOM 866 O O . ILE A 1 106 ? 7.185 1.515 -15.709 1.00 92.62 106 ILE A O 1
ATOM 870 N N . ASN A 1 107 ? 5.341 2.091 -14.552 1.00 92.25 107 ASN A N 1
ATOM 871 C CA . ASN A 1 107 ? 5.174 3.394 -15.200 1.00 92.25 107 ASN A CA 1
ATOM 872 C C . ASN A 1 107 ? 6.427 4.267 -15.053 1.00 92.25 107 ASN A C 1
ATOM 874 O O . ASN A 1 107 ? 6.895 4.832 -16.032 1.00 92.25 107 ASN A O 1
ATOM 878 N N . ILE A 1 108 ? 7.039 4.298 -13.866 1.00 92.25 108 ILE A N 1
ATOM 879 C CA . ILE A 1 108 ? 8.284 5.049 -13.646 1.00 92.25 108 ILE A CA 1
ATOM 880 C C . ILE A 1 108 ? 9.439 4.520 -14.499 1.00 92.25 108 ILE A C 1
ATOM 882 O O . ILE A 1 108 ? 10.197 5.315 -15.046 1.00 92.25 108 ILE A O 1
ATOM 886 N N . ILE A 1 109 ? 9.589 3.195 -14.596 1.00 90.44 109 ILE A N 1
ATOM 887 C CA . ILE A 1 109 ? 10.648 2.579 -15.409 1.00 90.44 109 ILE A CA 1
ATOM 888 C C . ILE A 1 109 ? 10.453 2.892 -16.896 1.00 90.44 109 ILE A C 1
ATOM 890 O O . ILE A 1 109 ? 11.438 3.063 -17.605 1.00 90.44 109 ILE A O 1
ATOM 894 N N . ASN A 1 110 ? 9.205 2.998 -17.353 1.00 87.69 110 ASN A N 1
ATOM 895 C CA . ASN A 1 110 ? 8.896 3.387 -18.726 1.00 87.69 110 ASN A CA 1
ATOM 896 C C . ASN A 1 110 ? 9.138 4.881 -18.989 1.00 87.69 110 ASN A C 1
ATOM 898 O O . ASN A 1 110 ? 9.516 5.247 -20.092 1.00 87.69 110 ASN A O 1
ATOM 902 N N . GLU A 1 111 ? 8.892 5.750 -18.007 1.00 87.81 111 GLU A N 1
ATOM 903 C CA . GLU A 1 111 ? 8.978 7.207 -18.185 1.00 87.81 111 GLU A CA 1
ATOM 904 C C . GLU A 1 111 ? 10.398 7.776 -18.052 1.00 87.81 111 GLU A C 1
ATOM 906 O O . GLU A 1 111 ? 10.692 8.835 -18.608 1.00 87.81 111 GLU A O 1
ATOM 911 N N . HIS A 1 112 ? 11.267 7.136 -17.266 1.00 79.81 112 HIS A N 1
ATOM 912 C CA . HIS A 1 112 ? 12.525 7.741 -16.810 1.00 79.81 112 HIS A CA 1
ATOM 913 C C . HIS A 1 112 ? 13.759 6.853 -17.001 1.00 79.81 112 HIS A C 1
ATOM 915 O O . HIS A 1 112 ? 14.758 7.046 -16.301 1.00 79.81 112 HIS A O 1
ATOM 921 N N . ASP A 1 113 ? 13.689 5.902 -17.935 1.00 72.81 113 ASP A N 1
ATOM 922 C CA . ASP A 1 113 ? 14.669 4.832 -18.125 1.00 72.81 113 ASP A CA 1
ATOM 923 C C . ASP A 1 113 ? 14.866 3.970 -16.857 1.00 72.81 113 ASP A C 1
ATOM 925 O O . ASP A 1 113 ? 14.259 4.172 -15.803 1.00 72.81 113 ASP A O 1
ATOM 929 N N . TYR A 1 114 ? 15.690 2.925 -16.946 1.00 78.25 114 TYR A N 1
ATOM 930 C CA . TYR A 1 114 ? 15.879 1.962 -15.860 1.00 78.25 114 TYR A CA 1
ATOM 931 C C . TYR A 1 114 ? 16.395 2.608 -14.556 1.00 78.25 114 TYR A C 1
ATOM 933 O O . TYR A 1 114 ? 17.551 3.021 -14.443 1.00 78.25 114 TYR A O 1
ATOM 941 N N . ILE A 1 115 ? 15.556 2.592 -13.515 1.00 87.38 115 ILE A N 1
ATOM 942 C CA . ILE A 1 115 ? 15.902 2.999 -12.146 1.00 87.38 115 ILE A CA 1
ATOM 943 C C . ILE A 1 115 ? 15.943 1.760 -11.250 1.00 87.38 115 ILE A C 1
ATOM 945 O O . ILE A 1 115 ? 14.924 1.324 -10.710 1.00 87.38 115 ILE A O 1
ATOM 949 N N . GLU A 1 116 ? 17.144 1.215 -11.039 1.00 89.75 116 GLU A N 1
ATOM 950 C CA . GLU A 1 116 ? 17.398 -0.060 -10.341 1.00 89.75 116 GLU A CA 1
ATOM 951 C C . GLU A 1 116 ? 16.621 -0.226 -9.023 1.00 89.75 116 GLU A C 1
ATOM 953 O O . GLU A 1 116 ? 16.059 -1.287 -8.738 1.00 89.75 116 GLU A O 1
ATOM 958 N N . LYS A 1 117 ? 16.549 0.836 -8.210 1.00 92.69 117 LYS A N 1
ATOM 959 C CA . LYS A 1 117 ? 15.836 0.810 -6.922 1.00 92.69 117 LYS A CA 1
ATOM 960 C C . LYS A 1 117 ? 14.326 0.652 -7.095 1.00 92.69 117 LYS A C 1
ATOM 962 O O . LYS A 1 117 ? 13.696 -0.043 -6.298 1.00 92.69 117 LYS A O 1
ATOM 967 N N . VAL A 1 118 ? 13.748 1.304 -8.103 1.00 94.44 118 VAL A N 1
ATOM 968 C CA . VAL A 1 118 ? 12.316 1.210 -8.418 1.00 94.44 118 VAL A CA 1
ATOM 969 C C . VAL A 1 118 ? 12.016 -0.174 -8.979 1.00 94.44 118 VAL A C 1
ATOM 971 O O . VAL A 1 118 ? 11.109 -0.835 -8.477 1.00 94.44 118 VAL A O 1
ATOM 974 N N . TRP A 1 119 ? 12.843 -0.652 -9.913 1.00 93.81 119 TRP A N 1
ATOM 975 C CA . TRP A 1 119 ? 12.734 -1.994 -10.483 1.00 93.81 119 TRP A CA 1
ATOM 976 C C . TRP A 1 119 ? 12.766 -3.074 -9.392 1.00 93.81 119 TRP A C 1
ATOM 978 O O . TRP A 1 119 ? 11.813 -3.837 -9.234 1.00 93.81 119 TRP A O 1
ATOM 988 N N . SER A 1 120 ? 13.800 -3.066 -8.545 1.00 95.00 120 SER A N 1
ATOM 989 C CA . SER A 1 120 ? 13.981 -4.054 -7.469 1.00 95.00 120 SER A CA 1
ATOM 990 C C . SER A 1 120 ? 12.835 -4.024 -6.453 1.00 95.00 120 SER A C 1
ATOM 992 O O . SER A 1 120 ? 12.384 -5.059 -5.950 1.00 95.00 120 SER A O 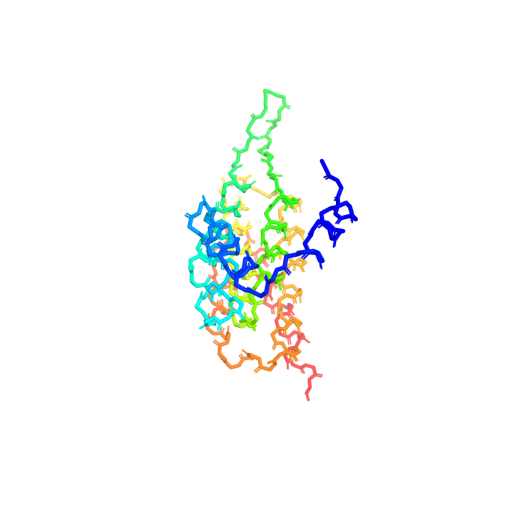1
ATOM 994 N N . SER A 1 121 ? 12.329 -2.828 -6.140 1.00 97.00 121 SER A N 1
ATOM 995 C CA . SER A 1 121 ? 11.197 -2.675 -5.226 1.00 97.00 121 SER A CA 1
ATOM 996 C C . SER A 1 121 ? 9.886 -3.175 -5.838 1.00 97.00 121 SER A C 1
ATOM 998 O O . SER A 1 121 ? 9.101 -3.820 -5.139 1.00 97.00 121 SER A O 1
ATOM 1000 N N . GLY A 1 122 ? 9.659 -2.931 -7.131 1.00 96.31 122 GLY A N 1
ATOM 1001 C CA . GLY A 1 122 ? 8.505 -3.444 -7.865 1.00 96.31 122 GLY A CA 1
ATOM 1002 C C . GLY A 1 122 ? 8.508 -4.971 -7.939 1.00 96.31 122 GLY A C 1
ATOM 1003 O O . GLY A 1 122 ? 7.534 -5.596 -7.527 1.00 96.31 122 GLY A O 1
ATOM 1004 N N . ILE A 1 123 ? 9.632 -5.576 -8.344 1.00 96.12 123 ILE A N 1
ATOM 1005 C CA . ILE A 1 123 ? 9.794 -7.039 -8.408 1.00 96.12 123 ILE A CA 1
ATOM 1006 C C . ILE A 1 123 ? 9.544 -7.688 -7.044 1.00 96.12 123 ILE A C 1
ATOM 1008 O O . ILE A 1 123 ? 8.684 -8.558 -6.921 1.00 96.12 123 ILE A O 1
ATOM 1012 N N . SER A 1 124 ? 10.230 -7.226 -5.995 1.00 97.31 124 SER A N 1
ATOM 1013 C CA . SER A 1 124 ? 10.072 -7.806 -4.652 1.00 97.31 124 SER A CA 1
ATOM 1014 C C . SER A 1 124 ? 8.659 -7.630 -4.083 1.00 97.31 124 SER A C 1
ATOM 1016 O O . SER A 1 124 ? 8.168 -8.491 -3.351 1.00 97.31 124 SER A O 1
ATOM 1018 N N . THR A 1 125 ? 7.973 -6.532 -4.416 1.00 98.06 125 THR A N 1
ATOM 1019 C CA . THR A 1 125 ? 6.578 -6.326 -3.998 1.00 98.06 125 THR A CA 1
ATOM 1020 C C . THR A 1 125 ? 5.627 -7.236 -4.771 1.00 98.06 125 THR A C 1
ATOM 1022 O O . THR A 1 125 ? 4.682 -7.756 -4.178 1.00 98.06 125 THR A O 1
ATOM 1025 N N . PHE A 1 126 ? 5.900 -7.497 -6.050 1.00 97.62 126 PHE A N 1
ATOM 1026 C CA . PHE A 1 126 ? 5.131 -8.455 -6.833 1.00 97.62 126 PHE A CA 1
ATOM 1027 C C . PHE A 1 126 ? 5.301 -9.890 -6.314 1.00 97.62 126 PHE A C 1
ATOM 1029 O O . PHE A 1 126 ? 4.320 -10.591 -6.093 1.00 97.62 126 PHE A O 1
ATOM 1036 N N . GLU A 1 127 ? 6.523 -10.326 -6.004 1.00 97.00 127 GLU A N 1
ATOM 1037 C CA . GLU A 1 127 ? 6.737 -11.631 -5.356 1.00 97.00 127 GLU A CA 1
ATOM 1038 C C . GLU A 1 127 ? 5.945 -11.751 -4.047 1.00 97.00 127 GLU A C 1
ATOM 1040 O O . GLU A 1 127 ? 5.284 -12.761 -3.790 1.00 97.00 127 GLU A O 1
ATOM 1045 N N . ALA A 1 128 ? 5.964 -10.690 -3.234 1.00 96.94 128 ALA A N 1
ATOM 1046 C CA . ALA A 1 128 ? 5.212 -10.644 -1.991 1.00 96.94 128 ALA A CA 1
ATOM 1047 C C . ALA A 1 128 ? 3.694 -10.717 -2.221 1.00 96.94 128 ALA A C 1
ATOM 1049 O O . ALA A 1 128 ? 3.018 -11.416 -1.464 1.00 96.94 128 ALA A O 1
ATOM 1050 N N . VAL A 1 129 ? 3.152 -10.040 -3.245 1.00 97.06 129 VAL A N 1
ATOM 1051 C CA . VAL A 1 129 ? 1.706 -10.065 -3.513 1.00 97.06 129 VAL A CA 1
ATOM 1052 C C . VAL A 1 129 ? 1.254 -11.406 -4.074 1.00 97.06 129 VAL A C 1
ATOM 1054 O O . VAL A 1 129 ? 0.243 -11.920 -3.613 1.00 97.06 129 VAL A O 1
ATOM 1057 N N . ILE A 1 130 ? 2.014 -12.037 -4.974 1.00 96.62 130 ILE A N 1
ATOM 1058 C CA . ILE A 1 130 ? 1.659 -13.366 -5.493 1.00 96.62 130 ILE A CA 1
ATOM 1059 C C . ILE A 1 130 ? 1.664 -14.404 -4.365 1.00 96.62 130 ILE A C 1
ATOM 1061 O O . ILE A 1 130 ? 0.734 -15.204 -4.248 1.00 96.62 130 ILE A O 1
ATOM 1065 N N . LYS A 1 131 ? 2.660 -14.351 -3.470 1.00 95.38 131 LYS A N 1
ATOM 1066 C CA . LYS A 1 131 ? 2.681 -15.202 -2.275 1.00 95.38 131 LYS A CA 1
ATOM 1067 C C . LYS A 1 131 ? 1.484 -14.931 -1.362 1.00 95.38 131 LYS A C 1
ATOM 1069 O O . LYS A 1 131 ? 0.880 -15.878 -0.869 1.00 95.38 131 LYS A O 1
ATOM 1074 N N . PHE A 1 132 ? 1.151 -13.664 -1.133 1.00 95.00 132 PHE A N 1
ATOM 1075 C CA . PHE A 1 132 ? 0.018 -13.275 -0.297 1.00 95.00 132 PHE A CA 1
ATOM 1076 C C . PHE A 1 132 ? -1.319 -13.757 -0.881 1.00 95.00 132 PHE A C 1
ATOM 1078 O O . PHE A 1 132 ? -2.099 -14.373 -0.166 1.00 95.00 132 PHE A O 1
ATOM 1085 N N . ILE A 1 133 ? -1.537 -13.573 -2.185 1.00 94.50 133 ILE A N 1
ATOM 1086 C CA . ILE A 1 133 ? -2.728 -14.040 -2.911 1.00 94.50 133 ILE A CA 1
ATOM 1087 C C . ILE A 1 133 ? -2.883 -15.556 -2.792 1.00 94.50 133 ILE A C 1
ATOM 1089 O O . ILE A 1 133 ? -3.982 -16.029 -2.524 1.00 94.50 133 ILE A O 1
ATOM 1093 N N . LYS A 1 134 ? -1.786 -16.317 -2.923 1.00 92.38 134 LYS A N 1
ATOM 1094 C CA . LYS A 1 134 ? -1.804 -17.772 -2.704 1.00 92.38 134 LYS A CA 1
ATOM 1095 C C . LYS A 1 134 ? -2.157 -18.125 -1.257 1.00 92.38 134 LYS A C 1
ATOM 1097 O O . LYS A 1 134 ? -2.946 -19.027 -1.023 1.00 92.38 134 LYS A O 1
ATOM 1102 N N . GLN A 1 135 ? -1.570 -17.428 -0.284 1.00 93.56 135 GLN A N 1
ATOM 1103 C CA . GLN A 1 135 ? -1.811 -17.697 1.137 1.00 93.56 135 GLN A CA 1
ATOM 1104 C C . GLN A 1 135 ? -3.256 -17.424 1.565 1.00 93.56 135 GLN A C 1
ATOM 1106 O O . GLN A 1 135 ? -3.751 -18.126 2.439 1.00 93.56 135 GLN A O 1
ATOM 1111 N N . MET A 1 136 ? -3.897 -16.412 0.980 1.00 93.06 136 MET A N 1
ATOM 1112 C CA . MET A 1 136 ? -5.268 -15.999 1.300 1.00 93.06 136 MET A CA 1
ATOM 1113 C C . MET A 1 136 ? -6.320 -16.606 0.350 1.00 93.06 136 MET A C 1
ATOM 1115 O O . MET A 1 136 ? -7.479 -16.222 0.419 1.00 93.06 136 MET A O 1
ATOM 1119 N N . ASP A 1 137 ? -5.920 -17.520 -0.544 1.00 91.81 137 ASP A N 1
ATOM 1120 C CA . ASP A 1 137 ? -6.786 -18.175 -1.540 1.00 91.81 137 ASP A CA 1
ATOM 1121 C C . ASP A 1 137 ? -7.556 -17.207 -2.469 1.00 91.81 137 ASP A C 1
ATOM 1123 O O . ASP A 1 137 ? -8.694 -17.435 -2.862 1.00 91.81 137 ASP A O 1
ATOM 1127 N N . LEU A 1 138 ? -6.912 -16.102 -2.862 1.00 91.88 138 LEU A N 1
ATOM 1128 C CA . LEU A 1 138 ? -7.508 -15.048 -3.705 1.00 91.88 138 LEU A CA 1
ATOM 1129 C C . LEU A 1 138 ? -7.203 -15.225 -5.204 1.00 91.88 138 LEU A C 1
ATOM 1131 O O . LEU A 1 138 ? -7.360 -14.297 -5.999 1.00 91.88 138 LEU A O 1
ATOM 1135 N N . GLY A 1 139 ? -6.666 -16.381 -5.603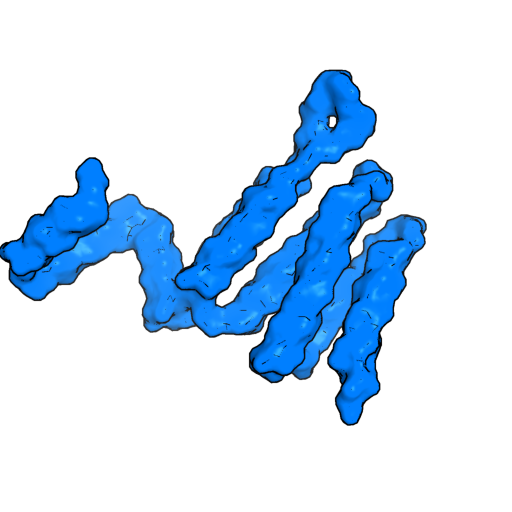 1.00 86.94 139 GLY A N 1
ATOM 1136 C CA . GLY A 1 139 ? -6.057 -16.570 -6.924 1.00 86.94 139 GLY A CA 1
ATOM 1137 C C . GLY A 1 139 ? -7.026 -16.400 -8.096 1.00 86.94 139 GLY A C 1
ATOM 1138 O O . GLY A 1 139 ? -6.629 -15.881 -9.140 1.00 86.94 139 GLY A O 1
ATOM 1139 N N . VAL A 1 140 ? -8.283 -16.822 -7.928 1.00 87.62 140 VAL A N 1
ATOM 1140 C CA . VAL A 1 140 ? -9.330 -16.681 -8.953 1.00 87.62 140 VAL A CA 1
ATOM 1141 C C . VAL A 1 140 ? -9.705 -15.211 -9.129 1.00 87.62 140 VAL A C 1
ATOM 1143 O O . VAL A 1 140 ? -9.620 -14.701 -10.245 1.00 87.62 140 VAL A O 1
ATOM 1146 N N . ASP A 1 141 ? -10.017 -14.523 -8.031 1.0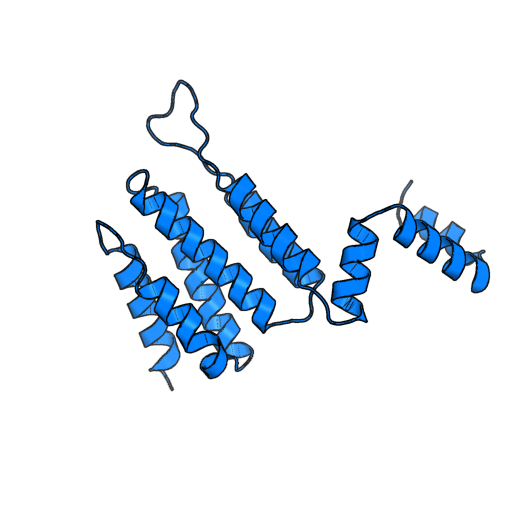0 89.25 141 ASP A N 1
ATOM 1147 C CA . ASP A 1 141 ? -10.495 -13.135 -8.042 1.00 89.25 141 ASP A CA 1
ATOM 1148 C C . ASP A 1 141 ? -9.420 -12.149 -8.515 1.00 89.25 141 ASP A C 1
ATOM 1150 O O . ASP A 1 141 ? -9.694 -11.186 -9.228 1.00 89.25 141 ASP A O 1
ATOM 1154 N N . MET A 1 142 ? -8.158 -12.413 -8.170 1.00 93.56 142 MET A N 1
ATOM 1155 C CA . MET A 1 142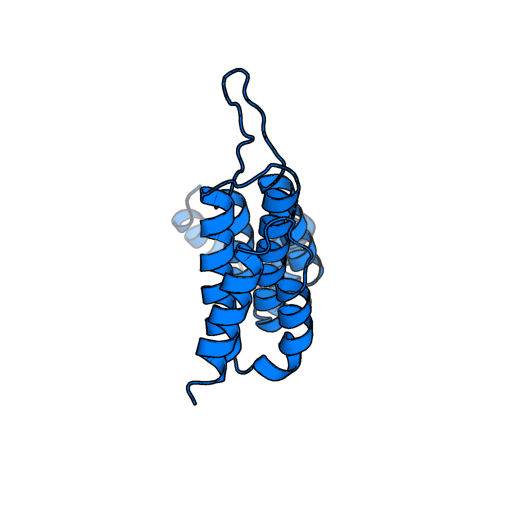 ? -7.051 -11.516 -8.500 1.00 93.56 142 MET A CA 1
ATOM 1156 C C . MET A 1 142 ? -6.440 -11.769 -9.881 1.00 93.56 142 MET A C 1
ATOM 1158 O O . MET A 1 142 ? -5.579 -10.993 -10.301 1.00 93.56 142 MET A O 1
ATOM 1162 N N . ARG A 1 143 ? -6.853 -12.822 -10.602 1.00 91.94 143 ARG A N 1
ATOM 1163 C CA . ARG A 1 143 ? -6.235 -13.222 -11.878 1.00 91.94 143 ARG A CA 1
ATOM 1164 C C . ARG A 1 143 ? -6.192 -12.078 -12.884 1.00 91.94 143 ARG A C 1
ATOM 1166 O O . ARG A 1 143 ? -5.121 -11.764 -13.394 1.00 91.94 143 ARG A O 1
ATOM 1173 N N . GLU A 1 144 ? -7.328 -11.433 -13.131 1.00 92.62 144 GLU A N 1
ATOM 1174 C CA . GLU A 1 144 ? -7.419 -10.336 -14.101 1.00 92.62 144 GLU A CA 1
ATOM 1175 C C . GLU A 1 144 ? -6.516 -9.160 -13.705 1.00 92.62 144 GLU A C 1
ATOM 1177 O O . GLU A 1 144 ? -5.794 -8.613 -14.538 1.00 92.62 144 GLU A O 1
ATOM 1182 N N . SER A 1 145 ? -6.480 -8.825 -12.412 1.00 93.62 145 SER A N 1
ATOM 1183 C CA . SER A 1 145 ? -5.625 -7.753 -11.891 1.00 93.62 145 SER A CA 1
ATOM 1184 C C . SER A 1 145 ? -4.135 -8.068 -12.066 1.00 93.62 145 SER A C 1
ATOM 1186 O O . SER A 1 145 ? -3.355 -7.187 -12.425 1.00 93.62 145 SER A O 1
ATOM 1188 N N . ILE A 1 146 ? -3.728 -9.320 -11.842 1.00 94.62 146 ILE A N 1
ATOM 1189 C CA . ILE A 1 146 ? -2.343 -9.765 -12.044 1.00 94.62 146 ILE A CA 1
ATOM 1190 C C . ILE A 1 146 ? -1.983 -9.733 -13.532 1.00 94.62 146 ILE A C 1
ATOM 1192 O O . ILE A 1 146 ? -0.942 -9.188 -13.900 1.00 94.62 146 ILE A O 1
ATOM 1196 N N . GLU A 1 147 ? -2.842 -10.289 -14.390 1.00 92.31 147 GLU A N 1
ATOM 1197 C CA . GLU A 1 147 ? -2.624 -10.316 -15.837 1.00 92.31 147 GLU A CA 1
ATOM 1198 C C . GLU A 1 147 ? -2.525 -8.905 -16.419 1.00 92.31 147 GLU A C 1
ATOM 1200 O O . GLU A 1 147 ? -1.654 -8.658 -17.254 1.00 92.31 147 GLU A O 1
ATOM 1205 N N . LYS A 1 148 ? -3.356 -7.969 -15.940 1.00 93.12 148 LYS A N 1
ATOM 1206 C CA . LYS A 1 148 ? -3.271 -6.554 -16.312 1.00 93.12 148 LYS A CA 1
ATOM 1207 C C . LYS A 1 148 ? -1.871 -6.006 -16.034 1.00 93.12 148 LYS A C 1
ATOM 1209 O O . LYS A 1 148 ? -1.269 -5.440 -16.938 1.00 93.12 148 LYS A O 1
ATOM 1214 N N . VAL A 1 149 ? -1.344 -6.202 -14.822 1.00 93.25 149 VAL A N 1
ATOM 1215 C CA . VAL A 1 149 ? -0.019 -5.690 -14.426 1.00 93.25 149 VAL A CA 1
ATOM 1216 C C . VAL A 1 149 ? 1.104 -6.333 -15.242 1.00 93.25 149 VAL A C 1
ATOM 1218 O O . VAL A 1 149 ? 1.992 -5.625 -15.703 1.00 93.25 149 VAL A O 1
ATOM 1221 N N . ILE A 1 150 ? 1.058 -7.650 -15.477 1.00 92.19 150 ILE A N 1
ATOM 1222 C CA . ILE A 1 150 ? 2.071 -8.361 -16.283 1.00 92.19 150 ILE A CA 1
ATOM 1223 C C . ILE A 1 150 ? 2.087 -7.867 -17.738 1.00 92.19 150 ILE A C 1
ATOM 1225 O O . ILE A 1 150 ? 3.141 -7.851 -18.372 1.00 92.19 150 ILE A O 1
ATOM 1229 N N . ARG A 1 151 ? 0.923 -7.491 -18.281 1.00 89.81 151 ARG A N 1
ATOM 1230 C CA . ARG A 1 151 ? 0.762 -7.052 -19.675 1.00 89.81 151 ARG A CA 1
ATOM 1231 C C . ARG A 1 151 ? 0.914 -5.544 -19.874 1.00 89.81 151 ARG A C 1
ATOM 1233 O O . ARG A 1 151 ? 0.759 -5.091 -21.008 1.00 89.81 151 ARG A O 1
ATOM 1240 N N . LEU A 1 152 ? 1.188 -4.766 -18.823 1.00 87.50 152 LEU A N 1
ATOM 1241 C CA . LEU A 1 152 ? 1.436 -3.331 -18.976 1.00 87.50 152 LEU A CA 1
ATOM 1242 C C . LEU A 1 152 ? 2.587 -3.122 -19.963 1.00 87.50 152 LEU A C 1
ATOM 1244 O O . LEU A 1 152 ? 3.606 -3.781 -19.808 1.00 87.50 152 LEU A O 1
ATOM 1248 N N . PRO A 1 153 ? 2.471 -2.246 -20.973 1.00 77.88 153 PRO A N 1
ATOM 1249 C CA . PRO A 1 153 ? 3.566 -2.009 -21.907 1.00 77.88 153 PRO A CA 1
ATOM 1250 C C . PRO A 1 153 ? 4.848 -1.642 -21.158 1.00 77.88 153 PRO A C 1
ATOM 1252 O O . PRO A 1 153 ? 4.801 -0.856 -20.217 1.00 77.88 153 PRO A O 1
ATOM 1255 N N . ASN A 1 154 ? 5.983 -2.209 -21.557 1.00 72.88 154 ASN A N 1
ATOM 1256 C CA . ASN A 1 154 ? 7.291 -1.796 -21.067 1.00 72.88 154 ASN A CA 1
ATOM 1257 C C . ASN A 1 154 ? 8.247 -1.750 -22.254 1.00 72.88 154 ASN A C 1
ATOM 1259 O O . ASN A 1 154 ? 8.407 -2.759 -22.942 1.00 72.88 154 ASN A O 1
ATOM 1263 N N . GLU A 1 155 ? 8.856 -0.590 -22.505 1.00 66.75 155 GLU A N 1
ATOM 1264 C CA . GLU A 1 155 ? 9.693 -0.353 -23.692 1.00 66.75 155 GLU A CA 1
ATOM 1265 C C . GLU A 1 155 ? 10.865 -1.343 -23.796 1.00 66.75 155 GLU A C 1
ATOM 1267 O O . GLU A 1 155 ? 11.300 -1.689 -24.895 1.00 66.75 155 GLU A O 1
ATOM 1272 N N . HIS A 1 156 ? 11.313 -1.888 -22.661 1.00 62.75 156 HIS A N 1
ATOM 1273 C CA . HIS A 1 156 ? 12.375 -2.889 -22.589 1.00 62.75 156 HIS A CA 1
ATOM 1274 C C . HIS A 1 156 ? 11.876 -4.297 -22.234 1.00 62.75 156 HIS A C 1
ATOM 1276 O O . HIS A 1 156 ? 12.646 -5.251 -22.284 1.00 62.75 156 HIS A O 1
ATOM 1282 N N . ASN A 1 157 ? 10.593 -4.460 -21.892 1.00 63.44 157 ASN A N 1
ATOM 1283 C CA . ASN A 1 157 ? 9.925 -5.698 -21.460 1.00 63.44 157 ASN A CA 1
ATOM 1284 C C . ASN A 1 157 ? 10.588 -6.495 -20.307 1.00 63.44 157 ASN A C 1
ATOM 1286 O O . ASN A 1 157 ? 9.992 -7.458 -19.826 1.00 63.44 157 ASN A O 1
ATOM 1290 N N . GLU A 1 158 ? 11.767 -6.119 -19.804 1.00 80.31 158 GLU A N 1
ATOM 1291 C CA . GLU A 1 158 ? 12.529 -6.912 -18.828 1.00 80.31 158 GLU A CA 1
ATOM 1292 C C . GLU A 1 158 ? 11.783 -7.117 -17.506 1.00 80.31 158 GLU A C 1
ATOM 1294 O O . GLU A 1 158 ? 11.779 -8.219 -16.950 1.00 80.31 158 GLU A O 1
ATOM 1299 N N . MET A 1 159 ? 11.112 -6.070 -17.011 1.00 86.62 159 MET A N 1
ATOM 1300 C CA . MET A 1 159 ? 10.328 -6.165 -15.782 1.00 86.62 159 MET A CA 1
ATOM 1301 C C . MET A 1 159 ? 9.138 -7.108 -15.973 1.00 86.62 159 MET A C 1
ATOM 1303 O O . MET A 1 159 ? 8.980 -8.039 -15.192 1.00 86.62 159 MET A O 1
ATOM 1307 N N . ASN A 1 160 ? 8.362 -6.952 -17.046 1.00 86.00 160 ASN A N 1
ATOM 1308 C CA . ASN A 1 160 ? 7.199 -7.799 -17.326 1.00 86.00 160 ASN A CA 1
ATOM 1309 C C . ASN A 1 160 ? 7.568 -9.275 -17.473 1.00 86.00 160 ASN A C 1
ATOM 1311 O O . ASN A 1 160 ? 6.885 -10.133 -16.916 1.00 86.00 160 ASN A O 1
ATOM 1315 N N . TYR A 1 161 ? 8.678 -9.579 -18.158 1.00 86.88 161 TYR A N 1
ATOM 1316 C CA . TYR A 1 161 ? 9.195 -10.946 -18.240 1.00 86.88 161 TYR A CA 1
ATOM 1317 C C . TYR A 1 161 ? 9.529 -11.511 -16.855 1.00 86.88 161 TYR A C 1
ATOM 1319 O O . TYR A 1 161 ? 9.251 -12.680 -16.577 1.00 86.88 161 TYR A O 1
ATOM 1327 N N . ALA A 1 162 ? 10.110 -10.705 -15.962 1.00 90.69 162 ALA A N 1
ATOM 1328 C CA . ALA A 1 162 ? 10.360 -11.127 -14.589 1.00 90.69 162 ALA A CA 1
ATOM 1329 C C . ALA A 1 162 ? 9.049 -11.377 -13.822 1.00 90.69 162 ALA A C 1
ATOM 1331 O O . ALA A 1 162 ? 8.922 -12.427 -13.190 1.00 90.69 162 ALA A O 1
ATOM 1332 N N . LEU A 1 163 ? 8.060 -10.481 -13.933 1.00 92.81 163 LEU A N 1
ATOM 1333 C CA . LEU A 1 163 ? 6.742 -10.640 -13.304 1.00 92.81 163 LEU A CA 1
ATOM 1334 C C . LEU A 1 163 ? 6.028 -11.910 -13.794 1.00 92.81 163 LEU A C 1
ATOM 1336 O O . LEU A 1 163 ? 5.570 -12.710 -12.977 1.00 92.81 163 LEU A O 1
ATOM 1340 N N . ALA A 1 164 ? 6.002 -12.153 -15.108 1.00 91.75 164 ALA A N 1
ATOM 1341 C CA . ALA A 1 164 ? 5.417 -13.357 -15.697 1.00 91.75 164 ALA A CA 1
ATOM 1342 C C . ALA A 1 164 ? 6.071 -14.632 -15.142 1.00 91.75 164 ALA A C 1
ATOM 1344 O O . ALA A 1 164 ? 5.376 -15.520 -14.648 1.00 91.75 164 ALA A O 1
ATOM 1345 N N . ARG A 1 165 ? 7.411 -14.686 -15.102 1.00 91.94 165 ARG A N 1
ATOM 1346 C CA . ARG A 1 165 ? 8.133 -15.841 -14.539 1.00 91.94 165 ARG A CA 1
ATOM 1347 C C . ARG A 1 165 ? 7.864 -16.048 -13.050 1.00 91.94 165 ARG A C 1
ATOM 1349 O O . ARG A 1 165 ? 7.833 -17.192 -12.598 1.00 91.94 165 ARG A O 1
ATOM 1356 N N . ILE A 1 166 ? 7.697 -14.977 -12.273 1.00 92.56 166 ILE A N 1
ATOM 1357 C CA . ILE A 1 166 ? 7.328 -15.068 -10.850 1.00 92.56 166 ILE A CA 1
ATOM 1358 C C . ILE A 1 166 ? 5.934 -15.681 -10.703 1.00 92.56 166 ILE A C 1
ATOM 1360 O O . ILE A 1 166 ? 5.741 -16.587 -9.885 1.00 92.56 166 ILE A O 1
ATOM 1364 N N . TYR A 1 167 ? 4.980 -15.214 -11.507 1.00 90.88 167 TYR A N 1
ATOM 1365 C CA . TYR A 1 167 ? 3.606 -15.699 -11.481 1.00 90.88 167 TYR A CA 1
ATOM 1366 C C . TYR A 1 167 ? 3.524 -17.183 -11.866 1.00 90.88 167 TYR A C 1
ATOM 1368 O O . TYR A 1 167 ? 3.024 -17.995 -11.086 1.00 90.88 167 TYR A O 1
ATOM 1376 N N . GLU A 1 168 ? 4.130 -17.560 -12.995 1.00 89.25 168 GLU A N 1
ATOM 1377 C CA . GLU A 1 168 ? 4.201 -18.944 -13.479 1.00 89.25 168 GLU A CA 1
ATOM 1378 C C . GLU A 1 168 ? 4.814 -19.886 -12.439 1.00 89.25 168 GLU A C 1
ATOM 1380 O O . GLU A 1 168 ? 4.234 -20.916 -12.107 1.00 89.25 168 GLU A O 1
ATOM 1385 N N . ARG A 1 169 ? 5.963 -19.526 -11.852 1.00 88.00 169 ARG A N 1
ATOM 1386 C CA . ARG A 1 169 ? 6.643 -20.374 -10.854 1.00 88.00 169 ARG A CA 1
ATOM 1387 C C . ARG A 1 169 ? 5.835 -20.587 -9.582 1.00 88.00 169 ARG A C 1
ATOM 1389 O O . ARG A 1 169 ? 6.067 -21.582 -8.898 1.00 88.00 169 ARG A O 1
ATOM 1396 N N . THR A 1 170 ? 4.967 -19.645 -9.230 1.00 80.69 170 THR A N 1
ATOM 1397 C CA . THR A 1 170 ? 4.208 -19.705 -7.977 1.00 80.69 170 THR A CA 1
ATOM 1398 C C . THR A 1 170 ? 2.890 -20.462 -8.143 1.00 80.69 170 THR A C 1
ATOM 1400 O O . THR A 1 170 ? 2.446 -21.099 -7.186 1.00 80.69 170 THR A O 1
ATOM 1403 N N . ILE A 1 171 ? 2.309 -20.438 -9.349 1.00 71.25 171 ILE A N 1
ATOM 1404 C CA . ILE A 1 171 ? 1.069 -21.154 -9.683 1.00 71.25 171 ILE A CA 1
ATOM 1405 C C . ILE A 1 171 ? 1.318 -22.575 -10.213 1.00 71.25 171 ILE A C 1
ATOM 1407 O O . ILE A 1 171 ? 0.542 -23.462 -9.895 1.00 71.25 171 ILE A O 1
ATOM 1411 N N . ILE A 1 172 ? 2.391 -22.825 -10.975 1.00 57.22 172 ILE A N 1
ATOM 1412 C CA . ILE A 1 172 ? 2.652 -24.136 -11.619 1.00 57.22 172 ILE A CA 1
ATOM 1413 C C . ILE A 1 172 ? 3.298 -25.157 -10.656 1.00 57.22 172 ILE A C 1
ATOM 1415 O O . ILE A 1 172 ? 3.455 -26.323 -10.993 1.00 57.22 172 ILE A O 1
ATOM 1419 N N . LYS A 1 173 ? 3.721 -24.745 -9.455 1.00 52.84 173 LYS A N 1
ATOM 1420 C CA . LYS A 1 173 ? 4.434 -25.622 -8.505 1.00 52.84 173 LYS A CA 1
ATOM 1421 C C . LYS A 1 173 ? 3.547 -26.453 -7.564 1.00 52.84 173 LYS A C 1
ATOM 1423 O O . LYS A 1 173 ? 4.084 -26.987 -6.596 1.00 52.84 173 LYS A O 1
ATOM 1428 N N . ASP A 1 174 ? 2.265 -26.607 -7.877 1.00 45.50 174 ASP A N 1
ATOM 1429 C CA . ASP A 1 174 ? 1.351 -27.565 -7.236 1.00 45.50 174 ASP A CA 1
ATOM 1430 C C . ASP A 1 174 ? 0.771 -28.522 -8.297 1.00 45.50 174 ASP A C 1
ATOM 1432 O O . ASP A 1 174 ? 0.299 -29.614 -7.908 1.00 45.50 174 ASP A O 1
#

Secondary structure (DSSP, 8-state):
--HHHHHHHHTTS-HHHHHHHHHHHHHH-HHHHHHHHHHHSS--HHHHHHHHHHHHHHTS-B--TT-SS-B--HHHHHHHHHHHHHH---HHHHHHHHHHHHHHHHHHHHHSS--HHHHHHHHHHHHHHHHHHHHTT-TTTTHHHHHHHHTS--TT-HHHHHHHHHHHHHHTT-

Foldseek 3Di:
DDPVVVVVVVVPDDPVRVVVVLVVCCVPDVVSVLLCCQAPVVNNVVLLVVLLVQLVVQAPFDDDPPDPFTDGNLVSNVVSLVVSVVRHPPLVSSLLSLLSLLLSLQVRCQPTPDDPVSLVSSLVSLLVSLVSCVVVVVCVVCVVSLVCSLPDDHPVSPSSVSSVVSNCVSVVPD

pLDDT: mean 89.99, std 8.99, range [45.5, 98.5]

Radius of gyration: 20.12 Å; chains: 1; bounding box: 44×47×60 Å

Sequence (174 aa):
MSLQKLRVILRHKSEKELIDEIADLYKKFDAVKRYYKASLLNDDEDVFNFSMAKIEKAMQPKFTADAYLPTYKIAEAKKAISEYKKVSSNDHGIARLMLFYVEVCINIINEHDYIEKVWSSGISTFEAVIKFIKQMDLGVDMRESIEKVIRLPNEHNEMNYALARIYERTIIKD

InterPro domains:
  IPR046153 Protein of unknown function DUF6155 [PF19652] (1-151)